Protein AF-A0A529Z7D7-F1 (afdb_monomer_lite)

Foldseek 3Di:
DPPPDDPQVVQQVVCVVVVNHGPVVCVVVVDGDPDDDPCVNVLVVADPDPVRYDDQFDPLQPDDDPPADDVVVGGDAPSVQDDRGPDDGDRDDDADPQRNDDDDDDDDPPDDRCPCCPPPVNCVVVPFFADDDDPVVCVVVVHDVPDWDWDDDPVDIDIHD

Secondary structure (DSSP, 8-state):
--TT--HHHHHHHHHHHTT---HHHHHHH-----PPPHHHHTTTT--SSTT----SS--TTT---TTPPPGGG---S-GGGS-SSS-----S----SS--S----PPPSSSBTTBTTTSHHHHHHH-S------HHHHHHHTPPTT--EEEEETTEEEEE-

Radius of gyration: 25.25 Å; chains: 1; bounding box: 61×46×56 Å

Sequence (161 aa):
PGFGLTEREHIDIILGKRGLGSFDSLKAEKWVDLQPEFDDAHFINGFGHADRKFHFRPNWTGQSAPNRPPKSMGLFGPVERLPEFPDHVELIEVADEEHPFRLATSPARNFLNSSFAETPVSKAKEGRPELLIHREDAAALGIEDGGRVEVGNRRGDLVLH

pLDDT: mean 92.7, std 4.72, range [56.81, 97.62]

Structure (mmCIF, N/CA/C/O backbone):
data_AF-A0A529Z7D7-F1
#
_entry.id   AF-A0A529Z7D7-F1
#
loop_
_atom_site.group_PDB
_atom_site.id
_atom_site.type_symbol
_atom_site.label_atom_id
_atom_site.label_alt_id
_atom_site.label_comp_id
_atom_site.label_asym_id
_atom_site.label_entity_id
_atom_site.label_seq_id
_atom_site.pdbx_PDB_ins_code
_atom_site.Cartn_x
_atom_site.Cartn_y
_atom_site.Cartn_z
_atom_site.occupancy
_atom_site.B_iso_or_equiv
_atom_site.auth_seq_id
_atom_site.auth_comp_id
_atom_site.auth_asym_id
_atom_site.auth_atom_id
_atom_site.pdbx_PDB_model_num
ATOM 1 N N . PRO A 1 1 ? 35.715 6.901 -4.884 1.00 56.81 1 PRO A N 1
ATOM 2 C CA . PRO A 1 1 ? 35.699 6.165 -6.174 1.00 56.81 1 PRO A CA 1
ATOM 3 C C . PRO A 1 1 ? 35.610 4.648 -5.946 1.00 56.81 1 PRO A C 1
ATOM 5 O O . PRO A 1 1 ? 36.482 4.079 -5.295 1.00 56.81 1 PRO A O 1
ATOM 8 N N . GLY A 1 2 ? 34.541 4.008 -6.429 1.00 72.94 2 GLY A N 1
ATOM 9 C CA . GLY A 1 2 ? 34.415 2.546 -6.414 1.00 72.94 2 GLY A CA 1
ATOM 10 C C . GLY A 1 2 ? 35.106 1.945 -7.638 1.00 72.94 2 GLY A C 1
ATOM 11 O O . GLY A 1 2 ? 34.942 2.467 -8.735 1.00 72.94 2 GLY A O 1
ATOM 12 N N . PHE A 1 3 ? 35.881 0.872 -7.472 1.00 88.88 3 PHE A N 1
ATOM 13 C CA . PHE A 1 3 ? 36.522 0.135 -8.580 1.00 88.88 3 PHE A CA 1
ATOM 14 C C . PHE A 1 3 ? 37.456 0.959 -9.493 1.00 88.88 3 PHE A C 1
ATOM 16 O O . PHE A 1 3 ? 37.612 0.635 -10.664 1.00 88.88 3 PHE A O 1
ATOM 23 N N . GLY A 1 4 ? 38.080 2.025 -8.979 1.00 93.50 4 GLY A N 1
ATOM 24 C CA . GLY A 1 4 ? 38.984 2.871 -9.775 1.00 93.50 4 GLY A CA 1
ATOM 25 C C . GLY A 1 4 ? 38.283 3.810 -10.762 1.00 93.50 4 GLY A C 1
ATOM 26 O O . GLY A 1 4 ? 38.961 4.461 -11.547 1.00 93.50 4 GLY A O 1
ATOM 27 N N . LEU A 1 5 ? 36.954 3.909 -10.694 1.00 93.75 5 LEU A N 1
ATOM 28 C CA . LEU A 1 5 ? 36.140 4.772 -11.543 1.00 93.75 5 LEU A CA 1
ATOM 29 C C . LEU A 1 5 ? 35.494 5.893 -10.723 1.00 93.75 5 LEU A C 1
ATOM 31 O O . LEU A 1 5 ? 35.199 5.757 -9.525 1.00 93.75 5 LEU A O 1
ATOM 35 N N . THR A 1 6 ? 35.261 7.013 -11.390 1.00 95.25 6 THR A N 1
ATOM 36 C CA . THR A 1 6 ? 34.438 8.117 -10.904 1.00 95.25 6 THR A CA 1
ATOM 37 C C . THR A 1 6 ? 32.952 7.761 -10.965 1.00 95.25 6 THR A C 1
ATOM 39 O O . THR A 1 6 ? 32.529 6.843 -11.665 1.00 95.25 6 THR A O 1
ATOM 42 N N . GLU A 1 7 ? 32.129 8.508 -10.230 1.00 93.75 7 GLU A N 1
ATOM 43 C CA . GLU A 1 7 ? 30.669 8.344 -10.246 1.00 93.75 7 GLU A CA 1
ATOM 44 C C . GLU A 1 7 ? 30.081 8.522 -11.653 1.00 93.75 7 GLU A C 1
ATOM 46 O O . GLU A 1 7 ? 29.182 7.780 -12.038 1.00 93.75 7 GLU A O 1
ATOM 51 N N . ARG A 1 8 ? 30.618 9.463 -12.442 1.00 95.06 8 ARG A N 1
ATOM 52 C CA . ARG A 1 8 ? 30.167 9.702 -13.820 1.00 95.06 8 ARG A CA 1
ATOM 53 C C . ARG A 1 8 ? 30.508 8.540 -14.740 1.00 95.06 8 ARG A C 1
ATOM 55 O O . ARG A 1 8 ? 29.625 8.078 -15.446 1.00 95.06 8 ARG A O 1
ATOM 62 N N . GLU A 1 9 ? 31.730 8.016 -14.661 1.00 95.31 9 GLU A N 1
ATOM 63 C CA . GLU A 1 9 ? 32.131 6.844 -15.451 1.00 95.31 9 GLU A CA 1
ATOM 64 C C . GLU A 1 9 ? 31.274 5.616 -15.114 1.00 95.31 9 GLU A C 1
ATOM 66 O O . GLU A 1 9 ? 30.897 4.861 -16.008 1.00 95.31 9 GLU A O 1
ATOM 71 N N . HIS A 1 10 ? 30.896 5.435 -13.842 1.00 95.25 10 HIS A N 1
ATOM 72 C CA . HIS A 1 10 ? 29.928 4.398 -13.464 1.00 95.25 10 HIS A CA 1
ATOM 73 C C . HIS A 1 10 ? 28.568 4.609 -14.128 1.00 95.25 10 HIS A C 1
ATOM 75 O O . HIS A 1 10 ? 28.008 3.661 -14.680 1.00 95.25 10 HIS A O 1
ATOM 81 N N . ILE A 1 11 ? 28.040 5.834 -14.093 1.00 94.50 11 ILE A N 1
ATOM 82 C CA . ILE A 1 11 ? 26.746 6.158 -14.707 1.00 94.50 11 ILE A CA 1
ATOM 83 C C . ILE A 1 11 ? 26.803 5.948 -16.226 1.00 94.50 11 ILE A C 1
ATOM 85 O O . ILE A 1 11 ? 25.913 5.297 -16.769 1.00 94.50 11 ILE A O 1
ATOM 89 N N . ASP A 1 12 ? 27.868 6.396 -16.893 1.00 96.19 12 ASP A N 1
ATOM 90 C CA . ASP A 1 12 ? 28.073 6.201 -18.333 1.00 96.19 12 ASP A CA 1
ATOM 91 C C . ASP A 1 12 ? 28.102 4.718 -18.714 1.00 96.19 12 ASP A C 1
ATOM 93 O O . ASP A 1 12 ? 27.453 4.308 -19.676 1.00 96.19 12 ASP A O 1
ATOM 97 N N . ILE A 1 13 ? 28.791 3.879 -17.936 1.00 95.19 13 ILE A N 1
ATOM 98 C CA . ILE A 1 13 ? 28.819 2.430 -18.177 1.00 95.19 13 ILE A CA 1
ATOM 99 C C . ILE A 1 13 ? 27.423 1.815 -18.002 1.00 95.19 13 ILE A C 1
ATOM 101 O O . ILE A 1 13 ? 27.033 0.948 -18.788 1.00 95.19 13 ILE A O 1
ATOM 105 N N . ILE A 1 14 ? 26.668 2.225 -16.977 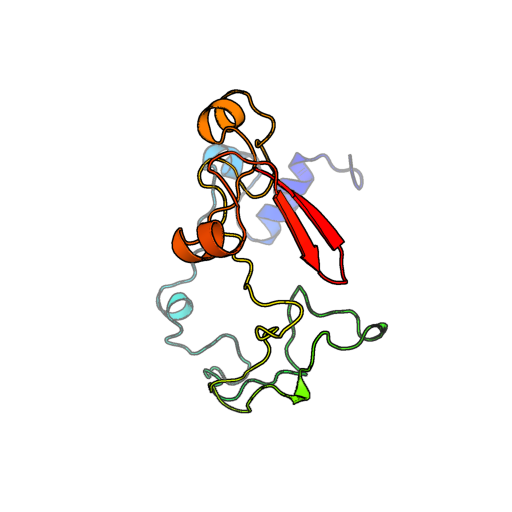1.00 94.69 14 ILE A N 1
ATOM 106 C CA . ILE A 1 14 ? 25.322 1.696 -16.704 1.00 94.69 14 ILE A CA 1
ATOM 107 C C . ILE A 1 14 ? 24.350 2.079 -17.826 1.00 94.69 14 ILE A C 1
ATOM 109 O O . ILE A 1 14 ? 23.644 1.205 -18.339 1.00 94.69 14 ILE A O 1
ATOM 113 N N . LEU A 1 15 ? 24.335 3.354 -18.223 1.00 95.44 15 LEU A N 1
ATOM 114 C CA . LEU A 1 15 ? 23.476 3.865 -19.293 1.00 95.44 15 LEU A CA 1
ATOM 115 C C . LEU A 1 15 ? 23.873 3.277 -20.648 1.00 95.44 15 LEU A C 1
ATOM 117 O O . LEU A 1 15 ? 23.021 2.747 -21.364 1.00 95.44 15 LEU A O 1
ATOM 121 N N . GLY A 1 16 ? 25.171 3.267 -20.958 1.00 95.19 16 GLY A N 1
ATOM 122 C CA . GLY A 1 16 ? 25.711 2.750 -22.211 1.00 95.19 16 GLY A CA 1
ATOM 123 C C . GLY A 1 16 ? 25.423 1.263 -22.419 1.00 95.19 16 GLY A C 1
ATOM 124 O O . GLY A 1 16 ? 25.024 0.868 -23.513 1.00 95.19 16 GLY A O 1
ATOM 125 N N . LYS A 1 17 ? 25.502 0.435 -21.366 1.00 95.50 17 LYS A N 1
ATOM 126 C CA . LYS A 1 17 ? 25.133 -0.996 -21.436 1.00 95.50 17 LYS A CA 1
ATOM 127 C C . LYS A 1 17 ? 23.684 -1.238 -21.856 1.00 95.50 17 LYS A C 1
ATOM 129 O O . LYS A 1 17 ? 23.374 -2.325 -22.337 1.00 95.50 17 LYS A O 1
ATOM 134 N N . ARG A 1 18 ? 22.802 -0.261 -21.644 1.00 93.06 18 ARG A N 1
ATOM 135 C CA . ARG A 1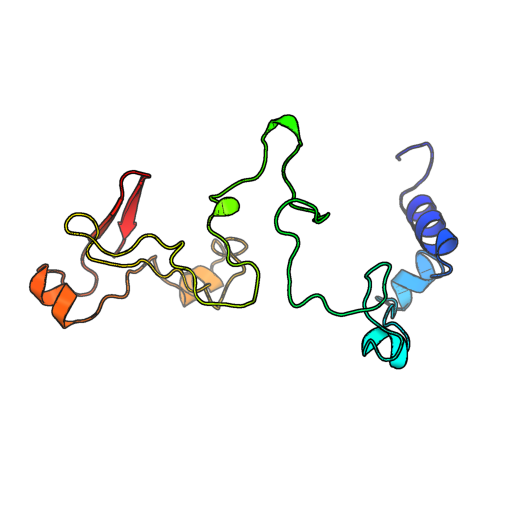 18 ? 21.387 -0.320 -22.027 1.00 93.06 18 ARG A CA 1
ATOM 136 C C . ARG A 1 18 ? 21.046 0.578 -23.218 1.00 93.06 18 ARG A C 1
ATOM 138 O O . ARG A 1 18 ? 19.878 0.663 -23.570 1.00 93.06 18 ARG A O 1
ATOM 145 N N . GLY A 1 19 ? 22.038 1.230 -23.830 1.00 94.75 19 GLY A N 1
ATOM 146 C CA . GLY A 1 19 ? 21.824 2.160 -24.938 1.00 94.75 19 GLY A CA 1
ATOM 147 C C . GLY A 1 19 ? 21.062 3.431 -24.548 1.00 94.75 19 GLY A C 1
ATOM 148 O O . GLY A 1 19 ? 20.462 4.055 -25.412 1.00 94.75 19 GLY A O 1
ATOM 149 N N . LEU A 1 20 ? 21.076 3.822 -23.269 1.00 95.31 20 LEU A N 1
ATOM 150 C CA . LEU A 1 20 ? 20.290 4.948 -22.735 1.00 95.31 20 LEU A CA 1
ATOM 151 C C . LEU A 1 20 ? 21.069 6.279 -22.719 1.00 95.31 20 LEU A C 1
ATOM 153 O O . LEU A 1 20 ? 20.723 7.196 -21.980 1.00 95.31 20 LEU A O 1
ATOM 157 N N . GLY A 1 21 ? 22.151 6.374 -23.495 1.00 94.69 21 GLY A N 1
ATOM 158 C CA . GLY A 1 21 ? 22.998 7.565 -23.576 1.00 94.69 21 GLY A CA 1
ATOM 159 C C . GLY A 1 21 ? 24.108 7.617 -22.521 1.00 94.69 21 GLY A C 1
ATOM 160 O O . GLY A 1 21 ? 24.734 6.600 -22.216 1.00 94.69 21 GLY A O 1
ATOM 161 N N . SER A 1 22 ? 24.380 8.819 -22.013 1.00 96.12 22 SER A N 1
ATOM 162 C CA . SER A 1 22 ? 25.464 9.142 -21.080 1.00 96.12 22 SER A CA 1
ATOM 163 C C . SER A 1 22 ? 24.951 9.934 -19.876 1.00 96.12 22 SER A C 1
ATOM 165 O O . SER A 1 22 ? 23.805 10.387 -19.831 1.00 96.12 22 SER A O 1
ATOM 167 N N . PHE A 1 23 ? 25.815 10.141 -18.888 1.00 96.12 23 PHE A N 1
ATOM 168 C CA . PHE A 1 23 ? 25.558 11.013 -17.752 1.00 96.12 23 PHE A CA 1
ATOM 169 C C . PHE A 1 23 ? 25.112 12.405 -18.207 1.00 96.12 23 PHE A C 1
ATOM 171 O O . PHE A 1 23 ? 24.156 12.954 -17.661 1.00 96.12 23 PHE A O 1
ATOM 178 N N . ASP A 1 24 ? 25.784 12.975 -19.210 1.00 97.00 24 ASP A N 1
ATOM 179 C CA . ASP A 1 24 ? 25.480 14.323 -19.687 1.00 97.00 24 ASP A CA 1
ATOM 180 C C . ASP A 1 24 ? 24.136 14.384 -20.426 1.00 97.00 24 ASP A C 1
ATOM 182 O O . ASP A 1 24 ? 23.378 15.331 -20.195 1.00 97.00 24 ASP A O 1
ATOM 186 N N . SER A 1 25 ? 23.788 13.371 -21.235 1.00 95.50 25 SER A N 1
ATOM 187 C CA . SER A 1 25 ? 22.473 13.327 -21.894 1.00 95.50 25 SER A CA 1
ATOM 188 C C . SER A 1 25 ? 21.352 13.152 -20.871 1.00 95.50 25 SER A C 1
ATOM 190 O O . SER A 1 25 ? 20.413 13.945 -20.857 1.00 95.50 25 SER A O 1
ATOM 192 N N . L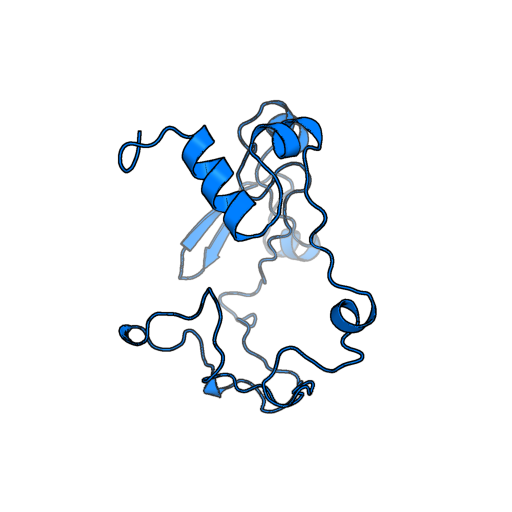EU A 1 26 ? 21.495 12.221 -19.920 1.00 95.56 26 LEU A N 1
ATOM 193 C CA . LEU A 1 26 ? 20.507 12.022 -18.857 1.00 95.56 26 LEU A CA 1
ATOM 194 C C . LEU A 1 26 ? 20.360 13.268 -17.975 1.00 95.56 26 LEU A C 1
ATOM 196 O O . LEU A 1 26 ? 19.258 13.640 -17.572 1.00 95.56 26 LEU A O 1
ATOM 200 N N . LYS A 1 27 ? 21.464 13.956 -17.673 1.00 96.19 27 LYS A N 1
ATOM 201 C CA . LYS A 1 27 ? 21.428 15.205 -16.907 1.00 96.19 27 LYS A CA 1
ATOM 202 C C . LYS A 1 27 ? 20.666 16.305 -17.647 1.00 96.19 27 LYS A C 1
ATOM 204 O O . LYS A 1 27 ? 20.027 17.125 -16.975 1.00 96.19 27 LYS A O 1
ATOM 209 N N . ALA A 1 28 ? 20.760 16.354 -18.973 1.00 97.12 28 ALA A N 1
ATOM 210 C CA . ALA A 1 28 ? 20.030 17.307 -19.802 1.00 97.12 28 ALA A CA 1
ATOM 211 C C . ALA A 1 28 ? 18.540 16.938 -19.908 1.00 97.12 28 ALA A C 1
ATOM 213 O O . ALA A 1 28 ? 17.691 17.784 -19.633 1.00 97.12 28 ALA A O 1
ATOM 214 N N . GLU A 1 29 ? 18.239 15.678 -20.223 1.00 95.19 29 GLU A N 1
ATOM 215 C CA . GLU A 1 29 ? 16.890 15.166 -20.519 1.00 95.19 29 GLU A CA 1
ATOM 216 C C . GLU A 1 29 ? 16.054 14.856 -19.269 1.00 95.19 29 GLU A C 1
ATOM 218 O O . GLU A 1 29 ? 14.829 14.832 -19.337 1.00 95.19 29 GLU A O 1
ATOM 223 N N . LYS A 1 30 ? 16.701 14.680 -18.108 1.00 95.00 30 LYS A N 1
ATOM 224 C CA . LYS A 1 30 ? 16.126 14.414 -16.768 1.00 95.00 30 LYS A CA 1
ATOM 225 C C . LYS A 1 30 ? 15.453 13.061 -16.581 1.00 95.00 30 LYS A C 1
ATOM 227 O O . LYS A 1 30 ? 15.389 12.589 -15.446 1.00 95.00 30 LYS A O 1
ATOM 232 N N . TRP A 1 31 ? 14.987 12.440 -17.649 1.00 94.62 31 TRP A N 1
ATOM 233 C CA . TRP A 1 31 ? 14.359 11.128 -17.634 1.00 94.62 31 TRP A CA 1
ATOM 234 C C . TRP A 1 31 ? 14.738 10.339 -18.882 1.00 94.62 31 TRP A C 1
ATOM 236 O O . TRP A 1 31 ? 15.281 10.884 -19.837 1.00 94.62 31 TRP A O 1
ATOM 246 N N . VAL A 1 32 ? 14.400 9.055 -18.873 1.00 93.25 32 VAL A N 1
ATOM 247 C CA . VAL A 1 32 ? 14.412 8.197 -20.056 1.00 93.25 32 VAL A CA 1
ATOM 248 C C . VAL A 1 32 ? 13.055 7.520 -20.116 1.00 93.25 32 VAL A C 1
ATOM 250 O O . VAL A 1 32 ? 12.602 6.989 -19.100 1.00 93.25 32 VAL A O 1
ATOM 253 N N . ASP A 1 33 ? 12.410 7.549 -21.279 1.00 92.31 33 ASP A N 1
ATOM 254 C CA . ASP A 1 33 ? 11.166 6.817 -21.480 1.00 92.31 33 ASP A CA 1
ATOM 255 C C . ASP A 1 33 ? 11.483 5.331 -21.698 1.00 92.31 33 ASP A C 1
ATOM 257 O O . ASP A 1 33 ? 12.159 4.955 -22.654 1.00 92.31 33 ASP A O 1
ATOM 261 N N . LEU A 1 34 ? 11.052 4.496 -20.752 1.00 94.06 34 LEU A N 1
ATOM 262 C CA . LEU A 1 34 ? 11.200 3.039 -20.793 1.00 94.06 34 LEU A CA 1
ATOM 263 C C . LEU A 1 34 ? 9.846 2.342 -20.977 1.00 94.06 34 LEU A C 1
ATOM 265 O O . LEU A 1 34 ? 9.732 1.148 -20.688 1.00 94.06 34 LEU A O 1
ATOM 269 N N . GLN A 1 35 ? 8.820 3.083 -21.407 1.00 94.38 35 GLN A N 1
ATOM 270 C CA . GLN A 1 35 ? 7.513 2.541 -21.746 1.00 94.38 35 GLN A CA 1
ATOM 271 C C . GLN A 1 35 ? 7.673 1.470 -22.839 1.00 94.38 35 GLN A C 1
ATOM 273 O O . GLN A 1 35 ? 8.202 1.763 -23.912 1.00 94.38 35 GLN A O 1
ATOM 278 N N . PRO A 1 36 ? 7.232 0.222 -22.597 1.00 93.25 36 PRO A N 1
ATOM 279 C CA . PRO A 1 36 ? 7.172 -0.780 -23.652 1.00 93.25 36 PRO A CA 1
ATOM 280 C C . PRO A 1 36 ? 6.220 -0.351 -24.771 1.00 93.25 36 PRO A C 1
ATOM 282 O O . PRO A 1 36 ? 5.263 0.391 -24.526 1.00 93.25 36 PRO A O 1
ATOM 285 N N . GLU A 1 37 ? 6.439 -0.896 -25.968 1.00 94.94 37 GLU A N 1
ATOM 286 C CA . GLU A 1 37 ? 5.527 -0.751 -27.105 1.00 94.94 37 GLU A CA 1
ATOM 287 C C . GLU A 1 37 ? 4.089 -1.134 -26.726 1.00 94.94 37 GLU A C 1
ATOM 289 O O . GLU A 1 37 ? 3.862 -1.967 -25.843 1.00 94.94 37 GLU A O 1
ATOM 294 N N . PHE A 1 38 ? 3.108 -0.536 -27.412 1.00 96.12 38 PHE A N 1
ATOM 295 C CA . PHE A 1 38 ? 1.687 -0.650 -27.063 1.00 96.12 38 PHE A CA 1
ATOM 296 C C . PHE A 1 38 ? 1.245 -2.102 -26.830 1.00 96.12 38 PHE A C 1
ATOM 298 O O . PHE A 1 38 ? 0.676 -2.403 -25.783 1.00 96.12 38 PHE A O 1
ATOM 305 N N . ASP A 1 39 ? 1.546 -3.009 -27.757 1.00 96.94 39 ASP A N 1
ATOM 306 C CA . ASP A 1 39 ? 1.095 -4.401 -27.679 1.00 96.94 39 ASP A CA 1
ATOM 307 C C . ASP A 1 39 ? 1.664 -5.146 -26.464 1.00 96.94 39 ASP A C 1
ATOM 309 O O . ASP A 1 39 ? 0.956 -5.935 -25.831 1.00 96.94 39 ASP A O 1
ATOM 313 N N . ASP A 1 40 ? 2.923 -4.880 -26.110 1.00 94.75 40 ASP A N 1
ATOM 314 C CA . ASP A 1 40 ? 3.577 -5.490 -24.951 1.00 94.75 40 ASP A CA 1
ATOM 315 C C . ASP A 1 40 ? 3.053 -4.883 -23.645 1.00 94.75 40 ASP A C 1
ATOM 317 O O . ASP A 1 40 ? 2.777 -5.611 -22.689 1.00 94.75 40 ASP A O 1
ATOM 321 N N . ALA A 1 41 ? 2.838 -3.564 -23.619 1.00 94.94 41 ALA A N 1
ATOM 322 C CA . ALA A 1 41 ? 2.253 -2.857 -22.481 1.00 94.94 41 ALA A CA 1
ATOM 323 C C . ALA A 1 41 ? 0.798 -3.273 -22.197 1.00 94.94 41 ALA A C 1
ATOM 325 O O . ALA A 1 41 ? 0.354 -3.214 -21.050 1.00 94.94 41 ALA A O 1
ATOM 326 N N . HIS A 1 42 ? 0.068 -3.712 -23.227 1.00 95.75 42 HIS A N 1
ATOM 327 C CA . HIS A 1 42 ? -1.330 -4.145 -23.135 1.00 95.75 42 HIS A CA 1
ATOM 328 C C . HIS A 1 42 ? -1.494 -5.672 -23.165 1.00 95.75 42 HIS A C 1
ATOM 330 O O . HIS A 1 42 ? -2.619 -6.164 -23.250 1.00 95.75 42 HIS A O 1
ATOM 336 N N . PHE A 1 43 ? -0.394 -6.429 -23.073 1.00 96.50 43 PHE A N 1
ATOM 337 C CA . PHE A 1 43 ? -0.388 -7.897 -23.061 1.00 96.50 43 PHE A CA 1
ATOM 338 C C . PHE A 1 43 ? -1.102 -8.541 -24.264 1.00 96.50 43 PHE A C 1
ATOM 340 O O . PHE A 1 43 ? -1.576 -9.676 -24.169 1.00 96.50 43 PHE A O 1
ATOM 347 N N . ILE A 1 44 ? -1.151 -7.853 -25.412 1.00 96.81 44 ILE A N 1
ATOM 348 C CA . ILE A 1 44 ? -1.763 -8.357 -26.654 1.00 96.81 44 ILE A CA 1
ATOM 349 C C . ILE A 1 44 ? -1.051 -9.637 -27.108 1.00 96.81 44 ILE A C 1
ATOM 351 O O . ILE A 1 44 ? -1.689 -10.615 -27.492 1.00 96.81 44 ILE A O 1
ATOM 355 N N . ASN A 1 45 ? 0.276 -9.668 -26.953 1.00 94.25 45 ASN A N 1
ATOM 356 C CA . ASN A 1 45 ? 1.127 -10.823 -27.257 1.00 94.25 45 ASN A CA 1
ATOM 357 C C . ASN A 1 45 ? 1.262 -11.816 -26.081 1.00 94.25 45 ASN A C 1
ATOM 359 O O . ASN A 1 45 ? 2.130 -12.701 -26.099 1.00 94.25 45 ASN A O 1
ATOM 363 N N . GLY A 1 46 ? 0.411 -11.662 -25.063 1.00 96.25 46 GLY A N 1
ATOM 364 C CA . GLY A 1 46 ? 0.327 -12.494 -23.870 1.00 96.25 46 GLY A CA 1
ATOM 365 C C . GLY A 1 46 ? 1.104 -11.977 -22.656 1.00 96.25 46 GLY A C 1
ATOM 366 O O . GLY A 1 46 ? 1.886 -11.031 -22.721 1.00 96.25 46 GLY A O 1
ATOM 367 N N . PHE A 1 47 ? 0.865 -12.619 -21.513 1.00 94.88 47 PHE A N 1
ATOM 368 C CA . PHE A 1 47 ? 1.398 -12.217 -20.207 1.00 94.88 47 PHE A CA 1
ATOM 369 C C . PHE A 1 47 ? 2.869 -12.617 -20.019 1.00 94.88 47 PHE A C 1
ATOM 371 O O . PHE A 1 47 ? 3.400 -13.472 -20.727 1.00 94.88 47 PHE A O 1
ATOM 378 N N . GLY A 1 48 ? 3.529 -12.042 -19.009 1.00 90.94 48 GLY A N 1
ATOM 379 C CA . GLY A 1 48 ? 4.937 -12.304 -18.663 1.00 90.94 48 GLY A CA 1
ATOM 380 C C . GLY A 1 48 ? 5.255 -13.718 -18.143 1.00 90.94 48 GLY A C 1
ATOM 381 O O . GLY A 1 48 ? 6.335 -13.940 -17.601 1.00 90.94 48 GLY A O 1
ATOM 382 N N . HIS A 1 49 ? 4.334 -14.671 -18.282 1.00 90.88 49 HIS A N 1
ATOM 383 C CA . HIS A 1 49 ? 4.530 -16.076 -17.933 1.00 90.88 49 HIS A CA 1
ATOM 384 C C . HIS A 1 49 ? 5.103 -16.866 -19.119 1.00 90.88 49 HIS A C 1
ATOM 386 O O . HIS A 1 49 ? 4.933 -16.488 -20.278 1.00 90.88 49 HIS A O 1
ATOM 392 N N . ALA A 1 50 ? 5.752 -18.002 -18.838 1.00 91.12 50 ALA A N 1
ATOM 393 C CA . ALA A 1 50 ? 6.358 -18.852 -19.870 1.00 91.12 50 ALA A CA 1
ATOM 394 C C . ALA A 1 50 ? 5.346 -19.359 -20.916 1.00 91.12 50 ALA A C 1
ATOM 396 O O . ALA A 1 50 ? 5.706 -19.584 -22.067 1.00 91.12 50 ALA A O 1
ATOM 397 N N . ASP A 1 51 ? 4.079 -19.514 -20.526 1.00 94.31 51 ASP A N 1
ATOM 398 C CA . ASP A 1 51 ? 2.977 -19.942 -21.390 1.00 94.31 51 ASP A CA 1
ATOM 399 C C . ASP A 1 51 ? 2.173 -18.776 -21.992 1.00 94.31 51 ASP A C 1
ATOM 401 O O . ASP A 1 51 ? 1.206 -19.019 -22.712 1.00 94.31 51 ASP A O 1
ATOM 405 N N . ARG A 1 52 ? 2.566 -17.525 -21.709 1.00 95.62 52 ARG A N 1
ATOM 406 C CA . ARG A 1 52 ? 1.945 -16.285 -22.205 1.00 95.62 52 ARG A CA 1
ATOM 407 C C . ARG A 1 52 ? 0.479 -16.090 -21.785 1.00 95.62 52 ARG A C 1
ATOM 409 O O . ARG A 1 52 ? -0.209 -15.239 -22.346 1.00 95.62 52 ARG A O 1
ATOM 416 N N . LYS A 1 53 ? -0.011 -16.825 -20.779 1.00 94.50 53 LYS A N 1
ATOM 417 C CA . LYS A 1 53 ? -1.412 -16.777 -20.317 1.00 94.50 53 LYS A CA 1
ATOM 418 C C . LYS A 1 53 ? -1.564 -16.057 -18.986 1.00 94.50 53 LYS A C 1
ATOM 420 O O . LYS A 1 53 ? -0.644 -16.026 -18.180 1.00 94.50 53 LYS A O 1
ATOM 425 N N . PHE A 1 54 ? -2.767 -15.552 -18.730 1.00 93.31 54 PHE A N 1
ATOM 426 C CA . PHE A 1 54 ? -3.178 -15.160 -17.386 1.00 93.31 54 PHE A CA 1
ATOM 427 C C . PHE A 1 54 ? -3.577 -16.401 -16.578 1.00 93.31 54 PHE A C 1
ATOM 429 O O . PHE A 1 54 ? -4.357 -17.231 -17.053 1.00 93.31 54 PHE A O 1
ATOM 436 N N . HIS A 1 55 ? -3.059 -16.547 -15.358 1.00 92.56 55 HIS A N 1
ATOM 437 C CA . HIS A 1 55 ? -3.343 -17.700 -14.501 1.00 92.56 55 HIS A CA 1
ATOM 438 C C . HIS A 1 55 ? -4.423 -17.359 -13.474 1.00 92.56 55 HIS A C 1
ATOM 440 O O . HIS A 1 55 ? -4.128 -16.806 -12.420 1.00 92.56 55 HIS A O 1
ATOM 446 N N . PHE A 1 56 ? -5.672 -17.754 -13.740 1.00 94.06 56 PHE A N 1
ATOM 447 C CA . PHE A 1 56 ? -6.742 -17.689 -12.731 1.00 94.06 56 PHE A CA 1
ATOM 448 C C . PHE A 1 56 ? -6.490 -18.618 -11.545 1.00 94.06 56 PHE A C 1
ATOM 450 O O . PHE A 1 56 ? -6.983 -18.367 -10.456 1.00 94.06 56 PHE A O 1
ATOM 457 N N . ARG A 1 57 ? -5.712 -19.681 -11.752 1.00 94.75 57 ARG A N 1
ATOM 458 C CA . ARG A 1 57 ? -5.262 -20.576 -10.694 1.00 94.75 57 ARG A CA 1
ATOM 459 C C . ARG A 1 57 ? -3.844 -20.198 -10.253 1.00 94.75 57 ARG A C 1
ATOM 461 O O . ARG A 1 57 ? -2.890 -20.631 -10.909 1.00 94.75 57 ARG A O 1
ATOM 468 N N . PRO A 1 58 ? -3.668 -19.387 -9.196 1.00 89.94 58 PRO A N 1
ATOM 469 C CA . PRO A 1 58 ? -2.349 -18.995 -8.721 1.00 89.94 58 PRO A CA 1
ATOM 470 C C . PRO A 1 58 ? -1.578 -20.171 -8.114 1.00 89.94 58 PRO A C 1
ATOM 472 O O . PRO A 1 58 ? -2.085 -20.943 -7.305 1.00 89.94 58 PRO A O 1
ATOM 475 N N . ASN A 1 59 ? -0.290 -20.266 -8.444 1.00 90.94 59 ASN A N 1
ATOM 476 C CA . ASN A 1 59 ? 0.637 -21.146 -7.735 1.00 90.94 59 ASN A CA 1
ATOM 477 C C . ASN A 1 59 ? 1.178 -20.455 -6.472 1.00 90.94 59 ASN A C 1
ATOM 479 O O . ASN A 1 59 ? 2.268 -19.889 -6.512 1.00 90.94 59 ASN A O 1
ATOM 483 N N . TRP A 1 60 ? 0.448 -20.498 -5.359 1.00 89.50 60 TRP A N 1
ATOM 484 C CA . TRP A 1 60 ? 0.811 -19.780 -4.126 1.00 89.50 60 TRP A CA 1
ATOM 485 C C . TRP A 1 60 ? 2.208 -20.099 -3.574 1.00 89.50 60 TRP A C 1
ATOM 487 O O . TRP A 1 60 ? 2.843 -19.249 -2.952 1.00 89.50 60 TRP A O 1
ATOM 497 N N . THR A 1 61 ? 2.722 -21.306 -3.816 1.00 90.06 61 THR A N 1
ATOM 498 C CA . THR A 1 61 ? 3.990 -21.762 -3.234 1.00 90.06 61 THR A CA 1
ATOM 499 C C . THR A 1 61 ? 5.171 -21.650 -4.186 1.00 90.06 61 THR A C 1
ATOM 501 O O . THR A 1 61 ? 6.308 -21.601 -3.721 1.00 90.06 61 THR A O 1
ATOM 504 N N . GLY A 1 62 ? 4.952 -21.574 -5.498 1.00 85.69 62 GLY A N 1
ATOM 505 C CA . GLY A 1 62 ? 6.011 -21.663 -6.508 1.00 85.69 62 GLY A CA 1
ATOM 506 C C . GLY A 1 62 ? 6.361 -20.363 -7.230 1.00 85.69 62 GLY A C 1
ATOM 507 O O . GLY A 1 62 ? 7.224 -20.397 -8.104 1.00 85.69 62 GLY A O 1
ATOM 508 N N . GLN A 1 63 ? 5.733 -19.228 -6.903 1.00 78.81 63 GLN A N 1
ATOM 509 C CA . GLN A 1 63 ? 6.047 -17.967 -7.590 1.00 78.81 63 GLN A CA 1
ATOM 510 C C . GLN A 1 63 ? 7.358 -17.344 -7.101 1.00 78.81 63 GLN A C 1
ATOM 512 O O . GLN A 1 63 ? 7.687 -17.395 -5.911 1.00 78.81 63 GLN A O 1
ATOM 517 N N . SER A 1 64 ? 8.086 -16.715 -8.022 1.00 80.19 64 SER A N 1
ATOM 518 C CA . SER A 1 64 ? 9.196 -15.826 -7.684 1.00 80.19 64 SER A CA 1
ATOM 519 C C . SER A 1 64 ? 8.642 -14.430 -7.417 1.00 80.19 64 SER A C 1
ATOM 521 O O . SER A 1 64 ? 7.943 -13.879 -8.263 1.00 80.19 64 SER A O 1
ATOM 523 N N . ALA A 1 65 ? 8.950 -13.866 -6.254 1.00 82.50 65 ALA A N 1
ATOM 524 C CA . ALA A 1 65 ? 8.592 -12.499 -5.908 1.00 82.50 65 ALA A CA 1
ATOM 525 C C . ALA A 1 65 ? 9.779 -11.830 -5.195 1.00 82.50 65 ALA A C 1
ATOM 527 O O . ALA A 1 65 ? 10.479 -12.517 -4.444 1.00 82.50 65 ALA A O 1
ATOM 528 N N . PRO A 1 66 ? 10.018 -10.518 -5.385 1.00 84.75 66 PRO A N 1
ATOM 529 C CA . PRO A 1 66 ? 11.127 -9.812 -4.732 1.00 84.75 66 PRO A CA 1
ATOM 530 C C . PRO A 1 66 ? 11.105 -9.909 -3.200 1.00 84.75 66 PRO A C 1
ATOM 532 O O . PRO A 1 66 ? 12.148 -9.876 -2.558 1.00 84.75 66 PRO A O 1
ATOM 535 N N . ASN A 1 67 ? 9.912 -10.050 -2.622 1.00 85.56 67 ASN A N 1
ATOM 536 C CA . ASN A 1 67 ? 9.661 -10.178 -1.189 1.00 85.56 67 ASN A CA 1
ATOM 537 C C . ASN A 1 67 ? 9.485 -11.634 -0.723 1.00 85.56 67 ASN A C 1
ATOM 539 O O . ASN A 1 67 ? 9.054 -11.864 0.407 1.00 85.56 67 ASN A O 1
ATOM 543 N N . ARG A 1 68 ? 9.782 -12.629 -1.568 1.00 87.69 68 ARG A N 1
ATOM 544 C CA . ARG A 1 68 ? 9.713 -14.034 -1.162 1.00 87.69 68 ARG A CA 1
ATOM 545 C C . ARG A 1 68 ? 10.769 -14.303 -0.078 1.00 87.69 68 ARG A C 1
ATOM 547 O O . ARG A 1 68 ? 11.944 -14.019 -0.320 1.00 87.69 68 ARG A O 1
ATOM 554 N N . PRO A 1 69 ? 10.402 -14.887 1.078 1.00 89.06 69 PRO A N 1
ATOM 555 C CA . PRO A 1 69 ? 11.378 -15.165 2.122 1.00 89.06 69 PRO A CA 1
ATOM 556 C C . PRO A 1 69 ? 12.459 -16.156 1.657 1.00 89.06 69 PRO A C 1
ATOM 558 O O . PRO A 1 69 ? 12.211 -16.987 0.770 1.00 89.06 69 PRO A O 1
ATOM 561 N N . PRO A 1 70 ? 13.659 -16.121 2.266 1.00 89.88 70 PRO A N 1
ATOM 562 C CA . PRO A 1 70 ? 14.677 -17.137 2.040 1.00 89.88 70 PRO A CA 1
ATOM 563 C C . PRO A 1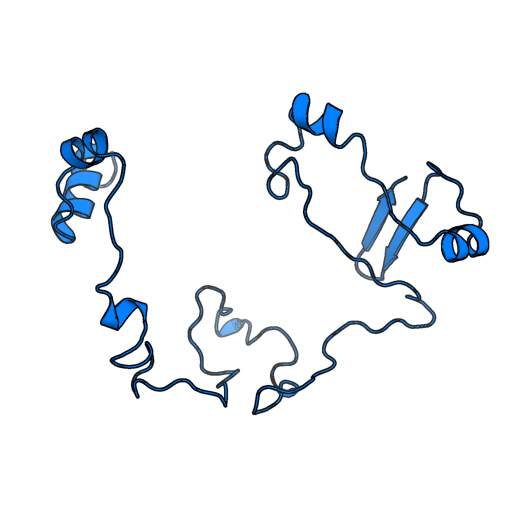 70 ? 14.129 -18.542 2.303 1.00 89.88 70 PRO A C 1
ATOM 565 O O . PRO A 1 70 ? 13.345 -18.747 3.227 1.00 89.88 70 PRO A O 1
ATOM 568 N N . LYS A 1 71 ? 14.607 -19.541 1.546 1.00 88.38 71 LYS A N 1
ATOM 569 C CA . LYS A 1 71 ? 14.170 -20.944 1.700 1.00 88.38 71 LYS A CA 1
ATOM 570 C C . LYS A 1 71 ? 14.264 -21.452 3.146 1.00 88.38 71 LYS A C 1
ATOM 572 O O . LYS A 1 71 ? 13.433 -22.254 3.547 1.00 88.38 71 LYS A O 1
ATOM 577 N N . SER A 1 72 ? 15.247 -20.978 3.912 1.00 93.81 72 SER A N 1
ATOM 578 C CA . SER A 1 72 ? 15.449 -21.335 5.321 1.00 93.81 72 SER A CA 1
ATOM 579 C C . SER A 1 72 ? 14.335 -20.865 6.260 1.00 93.81 72 SER A C 1
ATOM 581 O O . SER A 1 72 ? 14.168 -21.462 7.316 1.00 93.81 72 SER A O 1
ATOM 583 N N . MET A 1 73 ? 13.584 -19.821 5.900 1.00 93.00 73 MET A N 1
ATOM 584 C CA . MET A 1 73 ? 12.470 -19.301 6.704 1.00 93.00 73 MET A CA 1
ATOM 585 C C . MET A 1 73 ? 11.117 -19.909 6.315 1.00 93.00 73 MET A C 1
ATOM 587 O O . MET A 1 73 ? 10.144 -19.741 7.043 1.00 93.00 73 MET A O 1
ATOM 591 N N . GLY A 1 74 ? 11.047 -20.610 5.179 1.00 89.88 74 GLY A N 1
ATOM 592 C CA . GLY A 1 74 ? 9.778 -21.063 4.615 1.00 89.88 74 GLY A CA 1
ATOM 593 C C . GLY A 1 74 ? 8.922 -19.909 4.085 1.00 89.88 74 GLY A C 1
ATOM 594 O O . GLY A 1 74 ? 9.390 -18.786 3.917 1.00 89.88 74 GLY A O 1
ATOM 595 N N . LEU A 1 75 ? 7.663 -20.201 3.761 1.00 91.06 75 LEU A N 1
ATOM 596 C CA . LEU A 1 75 ? 6.685 -19.176 3.391 1.00 91.06 75 LEU A CA 1
ATOM 597 C C . LEU A 1 75 ? 6.040 -18.593 4.650 1.00 91.06 75 LEU A C 1
ATOM 599 O O . LEU A 1 75 ? 5.904 -19.284 5.656 1.00 91.06 75 LEU A O 1
ATOM 603 N N . PHE A 1 76 ? 5.633 -17.327 4.583 1.00 89.62 76 PHE A N 1
ATOM 604 C CA . PHE A 1 76 ? 4.938 -16.657 5.679 1.00 89.62 76 PHE A CA 1
ATOM 605 C C . PHE A 1 76 ? 3.426 -16.684 5.467 1.00 89.62 76 PHE A C 1
ATOM 607 O O . PHE A 1 76 ? 2.946 -16.423 4.365 1.00 89.62 76 PHE A O 1
ATOM 614 N N . GLY A 1 77 ? 2.691 -16.949 6.549 1.00 88.81 77 GLY A N 1
ATOM 615 C CA . GLY A 1 77 ? 1.231 -17.034 6.553 1.00 88.81 77 GLY A CA 1
ATOM 616 C C . GLY A 1 77 ? 0.686 -18.427 6.199 1.00 88.81 77 GLY A C 1
ATOM 617 O O . GLY A 1 77 ? 1.447 -19.307 5.795 1.00 88.81 77 GLY A O 1
ATOM 618 N N . PRO A 1 78 ? -0.632 -18.638 6.364 1.00 92.12 78 PRO A N 1
ATOM 619 C CA . PRO A 1 78 ? -1.295 -19.922 6.135 1.00 92.12 78 PRO A CA 1
ATOM 620 C C . PRO A 1 78 ? -1.583 -20.130 4.642 1.00 92.12 78 PRO A C 1
ATOM 622 O O . PRO A 1 78 ? -2.728 -20.070 4.189 1.00 92.12 78 PRO A O 1
ATOM 625 N N . VAL A 1 79 ? -0.526 -20.315 3.852 1.00 91.38 79 VAL A N 1
ATOM 626 C CA . VAL A 1 79 ? -0.598 -20.426 2.385 1.00 91.38 79 VAL A CA 1
ATOM 627 C C . VAL A 1 79 ? -1.525 -21.564 1.943 1.00 91.38 79 VAL A C 1
ATOM 629 O O . VAL A 1 79 ? -2.213 -21.450 0.934 1.00 91.38 79 VAL A O 1
ATOM 632 N N . GLU A 1 80 ? -1.593 -22.638 2.723 1.00 92.00 80 GLU A N 1
ATOM 633 C CA . GLU A 1 80 ? -2.459 -23.799 2.518 1.00 92.00 80 GLU A CA 1
ATOM 634 C C . GLU A 1 80 ? -3.960 -23.504 2.643 1.00 92.00 80 GLU A C 1
ATOM 636 O O . GLU A 1 80 ? -4.774 -24.287 2.158 1.00 92.00 80 GLU A O 1
ATOM 641 N N . ARG A 1 81 ? -4.338 -22.388 3.279 1.00 94.62 81 ARG A N 1
ATOM 642 C CA . ARG A 1 81 ? -5.737 -21.953 3.401 1.00 94.62 81 ARG A CA 1
ATOM 643 C C . ARG A 1 81 ? -6.202 -21.107 2.216 1.00 94.62 81 ARG A C 1
ATOM 645 O O . ARG A 1 81 ? -7.389 -20.797 2.141 1.00 94.62 81 ARG A O 1
ATOM 652 N N . LEU A 1 82 ? -5.296 -20.694 1.327 1.00 94.31 82 LEU A N 1
ATOM 653 C CA . LEU A 1 82 ? -5.651 -19.882 0.166 1.00 94.31 82 LEU A CA 1
ATOM 654 C C . LEU A 1 82 ? -6.397 -20.727 -0.880 1.00 94.31 82 LEU A C 1
ATOM 656 O O . LEU A 1 82 ? -5.982 -21.854 -1.161 1.00 94.31 82 LEU A O 1
ATOM 660 N N . PRO A 1 83 ? -7.476 -20.196 -1.483 1.00 95.19 83 PRO A N 1
ATOM 661 C CA . PRO A 1 83 ? -8.265 -20.931 -2.462 1.00 95.19 83 PRO A CA 1
ATOM 662 C C . PRO A 1 83 ? -7.472 -21.169 -3.753 1.00 95.19 83 PRO A C 1
ATOM 664 O O . PRO A 1 83 ? -6.577 -20.403 -4.117 1.00 95.19 83 PRO A O 1
ATOM 667 N N . GLU A 1 84 ? -7.807 -22.248 -4.465 1.00 94.56 84 GLU A N 1
ATOM 668 C CA . GLU A 1 84 ? -7.178 -22.586 -5.751 1.00 94.56 84 GLU A CA 1
ATOM 669 C C . GLU A 1 84 ? -7.521 -21.563 -6.846 1.00 94.56 84 GLU A C 1
ATOM 671 O O . GLU A 1 84 ? -6.709 -21.315 -7.731 1.00 94.56 84 GLU A O 1
ATOM 676 N N . PHE A 1 85 ? -8.702 -20.953 -6.777 1.00 95.88 85 PHE A N 1
ATOM 677 C CA . PHE A 1 85 ? -9.194 -19.936 -7.707 1.00 95.88 85 PHE A CA 1
ATOM 678 C C . PHE A 1 85 ? -9.497 -18.632 -6.958 1.00 95.88 85 PHE A C 1
ATOM 680 O O . PHE A 1 85 ? -9.510 -18.639 -5.726 1.00 95.88 85 PHE A O 1
ATOM 687 N N . PRO A 1 86 ? -9.731 -17.504 -7.656 1.00 94.44 86 PRO A N 1
ATOM 688 C CA . PRO A 1 86 ? -10.077 -16.249 -7.009 1.00 94.44 86 PRO A CA 1
ATOM 689 C C . PRO A 1 86 ? -11.430 -16.412 -6.318 1.00 94.44 86 PRO A C 1
ATOM 691 O O . PRO A 1 86 ? -12.464 -16.500 -6.976 1.00 94.44 86 PRO A O 1
ATOM 694 N N . ASP A 1 87 ? -11.391 -16.495 -4.995 1.00 95.19 87 ASP A N 1
ATOM 695 C CA . ASP A 1 87 ? -12.555 -16.731 -4.151 1.00 95.19 87 ASP A CA 1
ATOM 696 C C . ASP A 1 87 ? -12.353 -16.060 -2.786 1.00 95.19 87 ASP A C 1
ATOM 698 O O . ASP A 1 87 ? -11.248 -15.632 -2.428 1.00 95.19 87 ASP A O 1
ATOM 702 N N . HIS A 1 88 ? -13.436 -15.950 -2.027 1.00 94.50 88 HIS A N 1
ATOM 703 C CA . HIS A 1 88 ? -13.424 -15.439 -0.671 1.00 94.50 88 HIS A CA 1
ATOM 704 C C . HIS A 1 88 ? -12.615 -16.355 0.258 1.00 94.50 88 HIS A C 1
ATOM 706 O O . HIS A 1 88 ? -12.778 -17.575 0.266 1.00 94.50 88 HIS A O 1
ATOM 712 N N . VAL A 1 89 ? -11.778 -15.752 1.104 1.00 94.00 89 VAL A N 1
ATOM 713 C CA . VAL A 1 89 ? -11.026 -16.464 2.138 1.00 94.00 89 VAL A CA 1
ATOM 714 C C . VAL A 1 89 ? -10.926 -15.618 3.402 1.00 94.00 89 VAL A C 1
ATOM 716 O O . VAL A 1 89 ? -10.528 -14.455 3.372 1.00 94.00 89 VAL A O 1
ATOM 719 N N . GLU A 1 90 ? -11.268 -16.212 4.542 1.00 93.06 90 GLU A N 1
ATOM 720 C CA . GLU A 1 90 ? -11.240 -15.538 5.839 1.00 93.06 90 GLU A CA 1
ATOM 721 C C . GLU A 1 90 ? -9.869 -15.717 6.520 1.00 93.06 90 GLU A C 1
ATOM 723 O O . GLU A 1 90 ? -9.675 -16.575 7.387 1.00 93.06 90 GLU A O 1
ATOM 728 N N . LEU A 1 91 ? -8.881 -14.932 6.071 1.00 91.88 91 LEU A N 1
ATOM 729 C CA . LEU A 1 91 ? -7.512 -14.886 6.626 1.00 91.88 91 LEU A CA 1
ATOM 730 C C . LEU A 1 91 ? -7.244 -13.673 7.528 1.00 91.88 91 LEU A C 1
ATOM 732 O O . LEU A 1 91 ? -6.093 -13.352 7.815 1.00 91.88 91 LEU A O 1
ATOM 736 N N . ILE A 1 92 ? -8.299 -12.990 7.956 1.00 90.75 92 ILE A N 1
ATOM 737 C CA . ILE A 1 92 ? -8.217 -11.811 8.820 1.00 90.75 92 ILE A CA 1
ATOM 738 C C . ILE A 1 92 ? -8.391 -12.194 10.292 1.00 90.75 92 ILE A C 1
ATOM 740 O O . ILE A 1 92 ? -8.983 -13.225 10.607 1.00 90.75 92 ILE A O 1
ATOM 744 N N . GLU A 1 93 ? -7.915 -11.338 11.196 1.00 89.00 93 GLU A N 1
ATOM 745 C CA . GLU A 1 93 ? -8.281 -11.403 12.613 1.00 89.00 93 GLU A CA 1
ATOM 746 C C . GLU A 1 93 ? -9.734 -10.894 12.747 1.00 89.00 93 GLU A C 1
ATOM 748 O O . GLU A 1 93 ? -10.043 -9.723 12.497 1.00 89.00 93 GLU A O 1
ATOM 753 N N . VAL A 1 94 ? -10.666 -11.814 13.016 1.00 91.94 94 VAL A N 1
ATOM 754 C CA . VAL A 1 94 ? -12.090 -11.504 13.210 1.00 91.94 94 VAL A CA 1
ATOM 755 C C . VAL A 1 94 ? -12.291 -10.945 14.617 1.00 91.94 94 VAL A C 1
ATOM 757 O O . VAL A 1 94 ? -11.551 -11.305 15.525 1.00 91.94 94 VAL A O 1
ATOM 760 N N . ALA A 1 95 ? -13.267 -10.049 14.782 1.00 93.31 95 ALA A N 1
ATOM 761 C CA . ALA A 1 95 ? -13.585 -9.511 16.096 1.00 93.31 95 ALA A CA 1
ATOM 762 C C . ALA A 1 95 ? -14.032 -10.637 17.040 1.00 93.31 95 ALA A C 1
ATOM 764 O O . ALA A 1 95 ? -14.814 -11.507 16.647 1.00 93.31 95 ALA A O 1
ATOM 765 N N . ASP A 1 96 ? -13.538 -10.598 18.270 1.00 94.62 96 ASP A N 1
ATOM 766 C CA . ASP A 1 96 ? -13.884 -11.525 19.344 1.00 94.62 96 ASP A CA 1
ATOM 767 C C . ASP A 1 96 ? -14.172 -10.751 20.642 1.00 94.62 96 ASP A C 1
ATOM 769 O O . ASP A 1 96 ? -14.187 -9.520 20.651 1.00 94.62 96 ASP A O 1
ATOM 773 N N . GLU A 1 97 ? -14.461 -11.460 21.735 1.00 95.12 97 GLU A N 1
ATOM 774 C CA . GLU A 1 97 ? -14.796 -10.831 23.022 1.00 95.12 97 GLU A CA 1
ATOM 775 C C . GLU A 1 97 ? -13.650 -9.976 23.594 1.00 95.12 97 GLU A C 1
ATOM 777 O O . GLU A 1 97 ? -13.905 -9.011 24.311 1.00 95.12 97 GLU A O 1
ATOM 782 N N . GLU A 1 98 ? -12.395 -10.306 23.276 1.00 94.81 98 GLU A N 1
ATOM 783 C CA . GLU A 1 98 ? -11.207 -9.569 23.724 1.00 94.81 98 GLU A CA 1
ATOM 784 C C . GLU A 1 98 ? -10.828 -8.443 22.748 1.00 94.81 98 GLU A C 1
ATOM 786 O O . GLU A 1 98 ? -10.292 -7.416 23.162 1.00 94.81 98 GLU A O 1
ATOM 791 N N . HIS A 1 99 ? -11.154 -8.604 21.463 1.00 95.75 99 HIS A N 1
ATOM 792 C CA . HIS A 1 99 ? -10.877 -7.675 20.369 1.00 95.75 99 HIS A CA 1
ATOM 793 C C . HIS A 1 99 ? -12.180 -7.302 19.636 1.00 95.75 99 HIS A C 1
ATOM 795 O O . HIS A 1 99 ? -12.371 -7.673 18.473 1.00 95.75 99 HIS A O 1
ATOM 801 N N . PRO A 1 100 ? -13.092 -6.546 20.274 1.00 95.19 100 PRO A N 1
ATOM 802 C CA . PRO A 1 100 ? -14.392 -6.223 19.682 1.00 95.19 100 PRO A CA 1
ATOM 803 C C . PRO A 1 100 ? -14.302 -5.225 18.515 1.00 95.19 100 PRO A C 1
ATOM 805 O O . PRO A 1 100 ? -15.261 -5.063 17.761 1.00 95.19 100 PRO A O 1
ATOM 808 N N . PHE A 1 101 ? -13.151 -4.568 18.334 1.00 94.38 101 PHE A N 1
ATOM 809 C CA . PHE A 1 101 ? -12.922 -3.559 17.301 1.00 94.38 101 PHE A CA 1
ATOM 810 C C . PHE A 1 101 ? -11.889 -4.009 16.271 1.00 94.38 101 PHE A C 1
ATOM 812 O O . PHE A 1 101 ? -10.918 -4.697 16.582 1.00 94.38 101 PHE A O 1
ATOM 819 N N . ARG A 1 102 ? -12.055 -3.530 15.034 1.00 93.12 102 ARG A N 1
ATOM 820 C CA . ARG A 1 102 ? -11.039 -3.638 13.983 1.00 93.12 102 ARG A CA 1
ATOM 821 C C . ARG A 1 102 ? -10.327 -2.307 13.805 1.00 93.12 102 ARG A C 1
ATOM 823 O O . ARG A 1 102 ? -10.965 -1.287 13.558 1.00 93.12 102 ARG A O 1
ATOM 830 N N . LEU A 1 103 ? -9.001 -2.340 13.868 1.00 92.75 103 LEU A N 1
ATOM 831 C CA . LEU A 1 103 ? -8.168 -1.176 13.602 1.00 92.75 103 LEU A CA 1
ATOM 832 C C . LEU A 1 103 ? -7.986 -0.981 12.091 1.00 92.75 103 LEU A C 1
ATOM 834 O O . LEU A 1 103 ? -7.545 -1.891 11.389 1.00 92.75 103 LEU A O 1
ATOM 838 N N . ALA A 1 104 ? -8.270 0.225 11.603 1.00 92.25 104 ALA A N 1
ATOM 839 C CA . ALA A 1 104 ? -7.991 0.638 10.231 1.00 92.25 104 ALA A CA 1
ATOM 840 C C . ALA A 1 104 ? -6.983 1.797 10.219 1.00 92.25 104 ALA A C 1
ATOM 842 O O . ALA A 1 104 ? -7.228 2.845 10.809 1.00 92.25 104 ALA A O 1
ATOM 843 N N . THR A 1 105 ? -5.859 1.627 9.519 1.00 90.88 105 THR A N 1
ATOM 844 C CA . THR A 1 105 ? -4.750 2.597 9.460 1.00 90.88 105 THR A CA 1
ATOM 845 C C . THR A 1 105 ? -4.663 3.255 8.087 1.00 90.88 105 THR A C 1
ATOM 847 O O . THR A 1 105 ? -3.730 3.038 7.312 1.00 90.88 105 THR A O 1
ATOM 850 N N . SER A 1 106 ? -5.674 4.061 7.760 1.00 88.25 106 SER A N 1
ATOM 851 C CA . SER A 1 106 ? -5.654 4.831 6.511 1.00 88.25 106 SER A CA 1
ATOM 852 C C . SER A 1 106 ? -4.418 5.743 6.471 1.00 88.25 106 SER A C 1
ATOM 854 O O . SER A 1 106 ? -4.114 6.383 7.478 1.00 88.25 106 SER A O 1
ATOM 856 N N . PRO A 1 107 ? -3.691 5.817 5.341 1.00 87.19 107 PRO A N 1
ATOM 857 C CA . PRO A 1 107 ? -2.475 6.615 5.258 1.00 87.19 107 PRO A CA 1
ATOM 858 C C . PRO A 1 107 ? -2.773 8.105 5.452 1.00 87.19 107 PRO A C 1
ATOM 860 O O . PRO A 1 107 ? -3.779 8.622 4.955 1.00 87.19 107 PRO A O 1
ATOM 863 N N . ALA A 1 108 ? -1.863 8.797 6.139 1.00 85.50 108 ALA A N 1
ATOM 864 C CA . ALA A 1 108 ? -1.909 10.247 6.282 1.00 85.50 108 ALA A CA 1
ATOM 865 C C . ALA A 1 108 ? -1.850 10.928 4.908 1.00 85.50 108 ALA A C 1
ATOM 867 O O . ALA A 1 108 ? -1.216 10.439 3.968 1.00 85.50 108 ALA A O 1
ATOM 868 N N . ARG A 1 109 ? -2.516 12.078 4.780 1.00 86.19 109 ARG A N 1
ATOM 869 C CA . ARG A 1 109 ? -2.599 12.797 3.498 1.00 86.19 109 ARG A CA 1
ATOM 870 C C . ARG A 1 109 ? -1.440 13.765 3.292 1.00 86.19 109 ARG A C 1
ATOM 872 O O . ARG A 1 109 ? -1.157 14.114 2.149 1.00 86.19 109 ARG A O 1
ATOM 879 N N . ASN A 1 110 ? -0.798 14.223 4.369 1.00 86.81 110 ASN A N 1
ATOM 880 C CA . ASN A 1 110 ? 0.202 15.290 4.293 1.00 86.81 110 ASN A CA 1
ATOM 881 C C . ASN A 1 110 ? 1.655 14.808 4.346 1.00 86.81 110 ASN A C 1
ATOM 883 O O . ASN A 1 110 ? 2.557 15.615 4.125 1.00 86.81 110 ASN A O 1
ATOM 887 N N . PHE A 1 111 ? 1.902 13.527 4.613 1.00 86.44 111 PHE A N 1
ATOM 888 C CA . PHE A 1 111 ? 3.250 12.970 4.638 1.00 86.44 111 PHE A CA 1
ATOM 889 C C . PHE A 1 111 ? 3.269 11.509 4.181 1.00 86.44 111 PHE A C 1
ATOM 891 O O . PHE A 1 111 ? 2.265 10.803 4.246 1.00 86.44 111 PHE A O 1
ATOM 898 N N . LEU A 1 112 ? 4.424 11.057 3.687 1.00 85.25 112 LEU A N 1
ATOM 899 C CA . LEU A 1 112 ? 4.588 9.701 3.172 1.00 85.25 112 LEU A CA 1
ATOM 900 C C . LEU A 1 112 ? 5.032 8.776 4.303 1.00 85.25 112 LEU A C 1
ATOM 902 O O . LEU A 1 112 ? 6.185 8.830 4.728 1.00 85.25 112 LEU A O 1
ATOM 906 N N . ASN A 1 113 ? 4.139 7.890 4.742 1.00 86.12 113 ASN A N 1
ATOM 907 C CA . ASN A 1 113 ? 4.373 6.971 5.858 1.00 86.12 113 ASN A CA 1
ATOM 908 C C . ASN A 1 113 ? 4.771 7.723 7.136 1.00 86.12 113 ASN A C 1
ATOM 910 O O . ASN A 1 113 ? 3.899 8.198 7.842 1.00 86.12 113 ASN A O 1
ATOM 914 N N . SER A 1 114 ? 6.065 7.859 7.424 1.00 87.62 114 SER A N 1
ATOM 915 C CA . SER A 1 114 ? 6.603 8.650 8.540 1.00 87.62 114 SER A CA 1
ATOM 916 C C . SER A 1 114 ? 7.580 9.739 8.095 1.00 87.62 114 SER A C 1
ATOM 918 O O . SER A 1 114 ? 7.976 10.583 8.898 1.00 87.62 114 SER A O 1
ATOM 920 N N . SER A 1 115 ? 7.978 9.748 6.822 1.00 92.12 115 SER A N 1
ATOM 921 C CA . SER A 1 115 ? 8.885 10.758 6.289 1.00 92.12 115 SER A CA 1
ATOM 922 C C . SER A 1 115 ? 8.184 12.109 6.239 1.00 92.12 115 SER A C 1
ATOM 924 O O . SER A 1 115 ? 7.097 12.207 5.677 1.00 92.12 115 SER A O 1
ATOM 926 N N . PHE A 1 116 ? 8.835 13.146 6.771 1.00 91.44 116 PHE A N 1
ATOM 927 C CA . PHE A 1 116 ? 8.340 14.524 6.869 1.00 91.44 116 PHE A CA 1
ATOM 928 C C . PHE A 1 116 ? 7.252 14.764 7.921 1.00 91.44 116 PHE A C 1
ATOM 930 O O . PHE A 1 116 ? 6.755 15.893 8.022 1.00 91.44 116 PHE A O 1
ATOM 937 N N . ALA A 1 117 ? 6.896 13.760 8.729 1.00 90.00 117 ALA A N 1
ATOM 938 C CA . ALA A 1 117 ? 5.960 13.930 9.842 1.00 90.00 117 ALA A CA 1
ATOM 939 C C . ALA A 1 117 ? 6.501 14.911 10.904 1.00 90.00 117 ALA A C 1
ATOM 941 O O . ALA A 1 117 ? 5.743 15.581 11.603 1.00 90.00 117 ALA A O 1
ATOM 942 N N . GLU A 1 118 ? 7.823 15.056 11.002 1.00 91.00 118 GLU A N 1
ATOM 943 C CA . GLU A 1 118 ? 8.501 15.950 11.935 1.00 91.00 118 GLU A CA 1
ATOM 944 C C . GLU A 1 118 ? 8.475 17.429 11.521 1.00 91.00 118 GLU A C 1
ATOM 946 O O . GLU A 1 118 ? 8.723 18.299 12.368 1.00 91.00 118 GLU A O 1
ATOM 951 N N . THR A 1 119 ? 8.185 17.711 10.245 1.00 93.50 119 THR A N 1
ATOM 952 C CA . THR A 1 119 ? 8.252 19.067 9.690 1.00 93.50 119 THR A CA 1
ATOM 953 C C . THR A 1 119 ? 7.170 19.975 10.288 1.00 93.50 119 THR A C 1
ATOM 955 O O . THR A 1 119 ? 6.059 19.515 10.571 1.00 93.50 119 THR A O 1
ATOM 958 N N . PRO A 1 120 ? 7.442 21.285 10.459 1.00 94.12 120 PRO A N 1
ATOM 959 C CA . PRO A 1 120 ? 6.471 22.213 11.041 1.00 94.12 120 PRO A CA 1
ATOM 960 C C . PRO A 1 120 ? 5.128 22.247 10.302 1.00 94.12 120 PRO A C 1
ATOM 962 O O . PRO A 1 120 ? 4.080 22.320 10.937 1.00 94.12 120 PRO A O 1
ATOM 965 N N . VAL A 1 121 ? 5.153 22.156 8.968 1.00 93.38 121 VAL A N 1
ATOM 966 C CA . VAL A 1 121 ? 3.939 22.169 8.139 1.00 93.38 121 VAL A CA 1
ATOM 967 C C . VAL A 1 121 ? 3.104 20.911 8.369 1.00 93.38 121 VAL A C 1
ATOM 969 O O . VAL A 1 121 ? 1.895 21.025 8.556 1.00 93.38 121 VAL A O 1
ATOM 972 N N . SER A 1 122 ? 3.725 19.728 8.398 1.00 91.88 122 SER A N 1
ATOM 973 C CA . SER A 1 122 ? 3.009 18.474 8.653 1.00 91.88 122 SER A CA 1
ATOM 974 C C . SER A 1 122 ? 2.392 18.461 10.046 1.00 91.88 122 SER A C 1
ATOM 976 O O . SER A 1 122 ? 1.206 18.178 10.174 1.00 91.88 122 SER A O 1
ATOM 978 N N . LYS A 1 123 ? 3.144 18.872 11.076 1.00 91.25 123 LYS A N 1
ATOM 979 C CA . LYS A 1 123 ? 2.624 18.981 12.450 1.00 91.25 123 LYS A CA 1
ATOM 980 C C . LYS A 1 123 ? 1.451 19.950 12.562 1.00 91.25 123 LYS A C 1
ATOM 982 O O . LYS A 1 123 ? 0.478 19.647 13.236 1.00 91.25 123 LYS A O 1
ATOM 987 N N . ALA A 1 124 ? 1.520 21.098 11.890 1.00 92.38 124 ALA A N 1
ATOM 988 C CA . ALA A 1 124 ? 0.430 22.069 11.910 1.00 92.38 124 ALA A CA 1
ATOM 989 C C . ALA A 1 124 ? -0.845 21.546 11.227 1.00 92.38 124 ALA A C 1
ATOM 991 O O . ALA A 1 124 ? -1.942 21.919 11.632 1.00 92.38 124 ALA A O 1
ATOM 992 N N . LYS A 1 125 ? -0.710 20.705 10.193 1.00 91.00 125 LYS A N 1
ATOM 993 C CA . LYS A 1 125 ? -1.850 20.145 9.452 1.00 91.00 125 LYS A CA 1
ATOM 994 C C . LYS A 1 125 ? -2.455 18.899 10.090 1.00 91.00 125 LYS A C 1
ATOM 996 O O . LYS A 1 125 ? -3.663 18.724 10.011 1.00 91.00 125 LYS A O 1
ATOM 1001 N N . GLU A 1 126 ? -1.617 18.032 10.643 1.00 90.31 126 GLU A N 1
ATOM 1002 C CA . GLU A 1 126 ? -2.015 16.718 11.169 1.00 90.31 126 GLU A CA 1
ATOM 1003 C C . GLU A 1 126 ? -2.257 16.770 12.683 1.00 90.31 126 GLU A C 1
ATOM 1005 O O . GLU A 1 126 ? -2.888 15.883 13.241 1.00 90.31 126 GLU A O 1
ATOM 1010 N N . GLY A 1 127 ? -1.785 17.821 13.361 1.00 90.50 127 GLY A N 1
ATOM 1011 C CA . GLY A 1 127 ? -1.996 18.016 14.788 1.00 90.50 127 GLY A CA 1
ATOM 1012 C C . GLY A 1 127 ? -1.290 16.944 15.611 1.00 90.50 127 GLY A C 1
ATOM 1013 O O . GLY A 1 127 ? -0.059 16.932 15.717 1.00 90.50 127 GLY A O 1
ATOM 1014 N N . ARG A 1 128 ? -2.079 16.063 16.225 1.00 89.50 128 ARG A N 1
ATOM 1015 C CA . ARG A 1 128 ? -1.608 14.960 17.065 1.00 89.50 128 ARG A CA 1
ATOM 1016 C C . ARG A 1 128 ? -2.235 13.639 16.603 1.00 89.50 128 ARG A C 1
ATOM 1018 O O . ARG A 1 128 ? -3.257 13.667 15.931 1.00 89.50 128 ARG A O 1
ATOM 1025 N N . PRO A 1 129 ? -1.651 12.487 16.967 1.00 90.56 129 PRO A N 1
ATOM 1026 C CA . PRO A 1 129 ? -2.283 11.195 16.730 1.00 90.56 129 PRO A CA 1
ATOM 1027 C C . PRO A 1 129 ? -3.643 11.106 17.432 1.00 90.56 129 PRO A C 1
ATOM 1029 O O . PRO A 1 129 ? -3.716 11.302 18.646 1.00 90.56 129 PRO A O 1
ATOM 1032 N N . GLU A 1 130 ? -4.685 10.793 16.665 1.00 93.19 130 GLU A N 1
ATOM 1033 C CA . GLU A 1 130 ? -6.066 10.688 17.142 1.00 93.19 130 GLU A CA 1
ATOM 1034 C C . GLU A 1 130 ? -6.711 9.376 16.683 1.00 93.19 130 GLU A C 1
ATOM 1036 O O . GLU A 1 130 ? -6.364 8.832 15.626 1.00 93.19 130 GLU A O 1
ATOM 1041 N N . LEU A 1 131 ? -7.646 8.861 17.480 1.00 94.38 131 LEU A N 1
ATOM 1042 C CA . LEU A 1 131 ? -8.455 7.692 17.155 1.00 94.38 131 LEU A CA 1
ATOM 1043 C C . LEU A 1 131 ? -9.851 8.121 16.702 1.00 94.38 131 LEU A C 1
ATOM 1045 O O . LEU A 1 131 ? -10.640 8.668 17.467 1.00 94.38 131 LEU A O 1
ATOM 1049 N N . LEU A 1 132 ? -10.201 7.772 15.467 1.00 94.62 132 LEU A N 1
ATOM 1050 C CA . LEU A 1 132 ? -11.578 7.889 14.999 1.00 94.62 132 LEU A CA 1
ATOM 1051 C C . LEU A 1 132 ? -12.362 6.637 15.401 1.00 94.62 132 LEU A C 1
ATOM 1053 O O . LEU A 1 132 ? -12.018 5.526 15.001 1.00 94.62 132 LEU A O 1
ATOM 1057 N N . ILE A 1 133 ? -13.437 6.831 16.161 1.00 95.75 133 ILE A N 1
ATOM 1058 C CA . ILE A 1 133 ? -14.351 5.780 16.616 1.00 95.75 133 ILE A CA 1
ATOM 1059 C C . ILE A 1 133 ? -15.801 6.225 16.392 1.00 95.75 133 ILE A C 1
ATOM 1061 O O . ILE A 1 133 ? -16.112 7.419 16.396 1.00 95.75 133 ILE A O 1
ATOM 1065 N N . HIS A 1 134 ? -16.704 5.273 16.158 1.00 96.75 134 HIS A N 1
ATOM 1066 C CA . HIS A 1 134 ? -18.123 5.584 16.028 1.00 96.75 134 HIS A CA 1
ATOM 1067 C C . HIS A 1 134 ? -18.667 6.160 17.345 1.00 96.75 134 HIS A C 1
ATOM 1069 O O . HIS A 1 134 ? -18.317 5.704 18.432 1.00 96.75 134 HIS A O 1
ATOM 1075 N N . ARG A 1 135 ? -19.552 7.159 17.258 1.00 96.31 135 ARG A N 1
ATOM 1076 C CA . ARG A 1 135 ? -20.038 7.896 18.438 1.00 96.31 135 ARG A CA 1
ATOM 1077 C C . ARG A 1 135 ? -20.738 6.998 19.461 1.00 96.31 135 ARG A C 1
ATOM 1079 O O . ARG A 1 135 ? -20.609 7.229 20.658 1.00 96.31 135 ARG A O 1
ATOM 1086 N N . GLU A 1 136 ? -21.495 6.011 18.993 1.00 97.62 136 GLU A N 1
ATOM 1087 C CA . GLU A 1 136 ? -22.216 5.080 19.870 1.00 97.62 136 GLU A CA 1
ATOM 1088 C C . GLU A 1 136 ? -21.254 4.152 20.619 1.00 97.62 136 GLU A C 1
ATOM 1090 O O . GLU A 1 136 ? -21.434 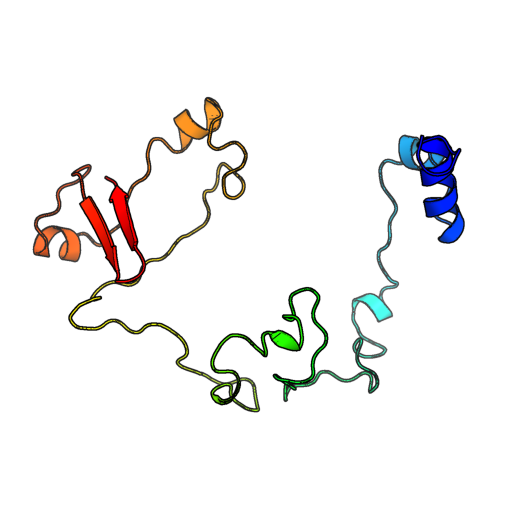3.934 21.815 1.00 97.62 136 GLU A O 1
ATOM 1095 N N . ASP A 1 137 ? -20.186 3.700 19.957 1.00 96.81 137 ASP A N 1
ATOM 1096 C CA . ASP A 1 137 ? -19.154 2.865 20.578 1.00 96.81 137 ASP A CA 1
ATOM 1097 C C . ASP A 1 137 ? -18.345 3.667 21.604 1.00 96.81 137 ASP A C 1
ATOM 1099 O O . ASP A 1 137 ? -18.104 3.199 22.716 1.00 96.81 137 ASP A O 1
ATOM 1103 N N . ALA A 1 138 ? -17.990 4.915 21.274 1.00 96.62 138 ALA A N 1
ATOM 1104 C CA . ALA A 1 138 ? -17.336 5.826 22.211 1.00 96.62 138 ALA A CA 1
ATOM 1105 C C . ALA A 1 138 ? -18.192 6.057 23.463 1.00 96.62 138 ALA A C 1
ATOM 1107 O O . ALA A 1 138 ? -17.695 5.940 24.581 1.00 96.62 138 ALA A O 1
ATOM 1108 N N . ALA A 1 139 ? -19.493 6.316 23.289 1.00 96.81 139 ALA A N 1
ATOM 1109 C CA . ALA A 1 139 ? -20.419 6.503 24.401 1.00 96.81 139 ALA A CA 1
ATOM 1110 C C . ALA A 1 139 ? -20.557 5.238 25.265 1.00 96.81 139 ALA A C 1
ATOM 1112 O O . ALA A 1 139 ? -20.570 5.342 26.491 1.00 96.81 139 ALA A O 1
ATOM 1113 N N . ALA A 1 140 ? -20.615 4.052 24.648 1.00 96.81 140 ALA A N 1
ATOM 1114 C CA . ALA A 1 140 ? -20.674 2.776 25.362 1.00 96.81 140 ALA A CA 1
ATOM 1115 C C . ALA A 1 140 ? -19.411 2.500 26.199 1.00 96.81 140 ALA A C 1
ATOM 1117 O O . ALA A 1 140 ? -19.500 1.880 27.258 1.00 96.81 140 ALA A O 1
ATOM 1118 N N . LEU A 1 141 ? -18.252 2.992 25.750 1.00 95.94 141 LEU A N 1
ATOM 1119 C CA . LEU A 1 141 ? -16.970 2.885 26.452 1.00 95.94 141 LEU A CA 1
ATOM 1120 C C . LEU A 1 141 ? -16.673 4.064 27.396 1.00 95.94 141 LEU A C 1
ATOM 1122 O O . LEU A 1 141 ? -15.656 4.042 28.087 1.00 95.94 141 LEU A O 1
ATOM 1126 N N . GLY A 1 142 ? -17.527 5.093 27.436 1.00 96.38 142 GLY A N 1
ATOM 1127 C CA . GLY A 1 142 ? -17.285 6.308 28.221 1.00 96.38 142 GLY A CA 1
ATOM 1128 C C . GLY A 1 142 ? -16.122 7.164 27.703 1.00 96.38 142 GLY A C 1
ATOM 1129 O O . GLY A 1 142 ? -15.476 7.856 28.487 1.00 96.38 142 GLY A O 1
ATOM 1130 N N . ILE A 1 143 ? -15.832 7.099 26.401 1.00 96.69 143 ILE A N 1
ATOM 1131 C CA . ILE A 1 143 ? -14.787 7.887 25.741 1.00 96.69 143 ILE A CA 1
ATOM 1132 C C . ILE A 1 143 ? -15.369 9.241 25.326 1.00 96.69 143 ILE A C 1
ATOM 1134 O O . ILE A 1 143 ? -16.359 9.316 24.595 1.00 96.69 143 ILE A O 1
ATOM 1138 N N . GLU A 1 144 ? -14.727 10.313 25.779 1.00 95.69 144 GLU A N 1
ATOM 1139 C CA . GLU A 1 144 ? -15.056 11.691 25.414 1.00 95.69 144 GLU A CA 1
ATOM 1140 C C . GLU A 1 144 ? -14.137 12.205 24.298 1.00 95.69 144 GLU A C 1
ATOM 1142 O O . GLU A 1 144 ? -13.009 11.738 24.137 1.00 95.69 144 GLU A O 1
ATOM 1147 N N . ASP A 1 145 ? -14.613 13.198 23.544 1.00 95.62 145 ASP A N 1
ATOM 1148 C CA . ASP A 1 145 ? -13.844 13.832 22.470 1.00 95.62 145 ASP A CA 1
ATOM 1149 C C . ASP A 1 145 ? -12.532 14.445 22.994 1.00 95.62 145 ASP A C 1
ATOM 1151 O O . ASP A 1 145 ? -12.516 15.183 23.984 1.00 95.62 145 ASP A O 1
ATOM 1155 N N . GLY A 1 146 ? -11.419 14.10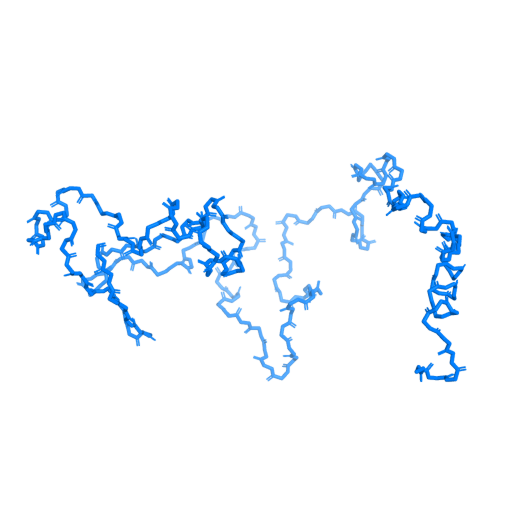4 22.340 1.00 94.69 146 GLY A N 1
ATOM 1156 C CA . GLY A 1 146 ? -10.061 14.496 22.727 1.00 94.69 146 GLY A CA 1
ATOM 1157 C C . GLY A 1 146 ? -9.508 13.823 23.994 1.00 94.69 146 GLY A C 1
ATOM 1158 O O . GLY A 1 146 ? -8.398 14.179 24.431 1.00 94.69 146 GLY A O 1
ATOM 1159 N N . GLY A 1 147 ? -10.262 12.892 24.587 1.00 95.19 147 GLY A N 1
ATOM 1160 C CA . GLY A 1 147 ? -9.884 12.116 25.762 1.00 95.19 147 GLY A CA 1
ATOM 1161 C C . GLY A 1 147 ? -8.720 11.164 25.484 1.00 95.19 147 GLY A C 1
ATOM 1162 O O . GLY A 1 147 ? -8.578 10.622 24.399 1.00 95.19 147 GLY A O 1
ATOM 1163 N N . ARG A 1 148 ? -7.853 10.942 26.478 1.00 95.69 148 ARG A N 1
ATOM 1164 C CA . ARG A 1 148 ? -6.742 9.988 26.334 1.00 95.69 148 ARG A CA 1
ATOM 1165 C C . ARG A 1 148 ? -7.291 8.562 26.297 1.00 95.69 148 ARG A C 1
ATOM 1167 O O . ARG A 1 148 ? -7.902 8.125 27.270 1.00 95.69 148 ARG A O 1
ATOM 1174 N N . VAL A 1 149 ? -6.964 7.820 25.247 1.00 96.31 149 VAL A N 1
ATOM 1175 C CA . VAL A 1 149 ? -7.314 6.404 25.089 1.00 96.31 149 VAL A CA 1
ATOM 1176 C C . VAL A 1 149 ? -6.060 5.545 24.975 1.00 96.31 149 VAL A C 1
ATOM 1178 O O . VAL A 1 149 ? -4.996 6.011 24.567 1.00 96.31 149 VAL A O 1
ATOM 1181 N N . GLU A 1 150 ? -6.182 4.281 25.356 1.00 96.06 150 GLU A N 1
ATOM 1182 C CA . GLU A 1 150 ? -5.153 3.264 25.164 1.00 96.06 150 GLU A CA 1
ATOM 1183 C C . GLU A 1 150 ? -5.762 2.139 24.335 1.00 96.06 150 GLU A C 1
ATOM 1185 O O . GLU A 1 150 ? -6.827 1.622 24.673 1.00 96.06 150 GLU A O 1
ATOM 1190 N N . VAL A 1 151 ? -5.126 1.817 23.212 1.00 95.56 151 VAL A N 1
ATOM 1191 C CA . VAL A 1 151 ? -5.589 0.792 22.273 1.00 95.56 151 VAL A CA 1
ATOM 1192 C C . VAL A 1 151 ? -4.482 -0.221 22.057 1.00 95.56 151 VAL A C 1
ATOM 1194 O O . VAL A 1 151 ? -3.317 0.145 21.914 1.00 95.56 151 VAL A O 1
ATOM 1197 N N . GLY A 1 152 ? -4.826 -1.502 22.013 1.00 94.94 152 GLY A N 1
ATOM 1198 C CA . GLY A 1 152 ? -3.823 -2.546 21.884 1.00 94.94 152 GLY A CA 1
ATOM 1199 C C . GLY A 1 152 ? -4.407 -3.933 21.695 1.00 94.94 152 GLY A C 1
ATOM 1200 O O . GLY A 1 152 ? -5.620 -4.135 21.684 1.00 94.94 152 GLY A O 1
ATOM 1201 N N . ASN A 1 153 ? -3.503 -4.888 21.526 1.00 95.44 153 ASN A N 1
ATOM 1202 C CA . ASN A 1 153 ? -3.773 -6.317 21.524 1.00 95.44 153 ASN A CA 1
ATOM 1203 C C . ASN A 1 153 ? -2.569 -7.056 22.132 1.00 95.44 153 ASN A C 1
ATOM 1205 O O . ASN A 1 153 ? -1.614 -6.449 22.618 1.00 95.44 153 ASN A O 1
ATOM 1209 N N . ARG A 1 154 ? -2.558 -8.388 22.056 1.00 95.19 154 ARG A N 1
ATOM 1210 C CA . ARG A 1 154 ? -1.461 -9.220 22.588 1.00 95.19 154 ARG A CA 1
ATOM 1211 C C . ARG A 1 154 ? -0.069 -8.936 21.997 1.00 95.19 154 ARG A C 1
ATOM 1213 O O . ARG A 1 154 ? 0.918 -9.438 22.530 1.00 95.19 154 ARG A O 1
ATOM 1220 N N . ARG A 1 155 ? 0.028 -8.208 20.879 1.00 95.44 155 ARG A N 1
ATOM 1221 C CA . ARG A 1 155 ? 1.295 -7.872 20.202 1.00 95.44 155 ARG A CA 1
ATOM 1222 C C . ARG A 1 155 ? 1.850 -6.514 20.635 1.00 95.44 155 ARG A C 1
ATOM 1224 O O . ARG A 1 155 ? 3.028 -6.260 20.399 1.00 95.44 155 ARG A O 1
ATOM 1231 N N . GLY A 1 156 ? 1.025 -5.664 21.239 1.00 96.50 156 GLY A N 1
ATOM 1232 C CA . GLY A 1 156 ? 1.419 -4.348 21.716 1.00 96.50 156 GLY A CA 1
ATOM 1233 C C . GLY A 1 156 ? 0.240 -3.394 21.853 1.00 96.50 156 GLY A C 1
ATOM 1234 O O . GLY A 1 156 ? -0.875 -3.667 21.403 1.00 96.50 156 GLY A O 1
ATOM 1235 N N . ASP A 1 157 ? 0.533 -2.256 22.457 1.00 96.62 157 ASP A N 1
ATOM 1236 C CA . ASP A 1 157 ? -0.406 -1.193 22.773 1.00 96.62 157 ASP A CA 1
ATOM 1237 C C . ASP A 1 157 ? 0.178 0.177 22.410 1.00 96.62 157 ASP A C 1
ATOM 1239 O O . ASP A 1 157 ? 1.382 0.340 22.174 1.00 96.62 157 ASP A O 1
ATOM 1243 N N . LEU A 1 158 ? -0.706 1.164 22.307 1.00 95.81 158 LEU A N 1
ATOM 1244 C CA . LEU A 1 158 ? -0.342 2.559 22.161 1.00 95.81 158 LEU A CA 1
ATOM 1245 C C . LEU A 1 158 ? -1.375 3.479 22.807 1.00 95.81 158 LEU A C 1
ATOM 1247 O O . LEU A 1 158 ? -2.551 3.151 22.960 1.00 95.81 158 LEU A O 1
ATOM 1251 N N . VAL A 1 159 ? -0.913 4.680 23.128 1.00 96.38 159 VAL A N 1
ATOM 1252 C CA . VAL A 1 159 ? -1.707 5.727 23.763 1.00 96.38 159 VAL A CA 1
ATOM 1253 C C . VAL A 1 159 ? -1.955 6.844 22.760 1.00 96.38 159 VAL A C 1
ATOM 1255 O O . VAL A 1 159 ? -1.013 7.352 22.150 1.00 96.38 159 VAL A O 1
ATOM 1258 N N . LEU A 1 160 ? -3.220 7.231 22.620 1.00 94.44 160 LEU A N 1
ATOM 1259 C CA . LEU A 1 160 ? -3.713 8.219 21.663 1.00 94.44 160 LEU A CA 1
ATOM 1260 C C . LEU A 1 160 ? -4.725 9.162 22.330 1.00 94.44 160 LEU A C 1
ATOM 1262 O O . LEU A 1 160 ? -4.964 9.087 23.541 1.00 94.44 160 LEU A O 1
ATOM 1266 N N . HIS A 1 161 ? -5.306 10.046 21.522 1.00 91.06 161 HIS A N 1
ATOM 1267 C CA . HIS A 1 161 ? -6.375 10.960 21.903 1.00 91.06 161 HIS A CA 1
ATOM 1268 C C . HIS A 1 161 ? -7.593 10.878 20.984 1.00 91.06 161 HIS A C 1
ATOM 1270 O O . HIS A 1 161 ? -7.474 10.235 19.918 1.00 91.06 161 HIS A O 1
#